Protein AF-A0A7C2GP76-F1 (afdb_monomer)

Structure (mmCIF, N/CA/C/O backbone):
data_AF-A0A7C2GP76-F1
#
_entry.id   AF-A0A7C2GP76-F1
#
loop_
_atom_site.group_PDB
_atom_site.id
_atom_site.type_symbol
_atom_site.label_atom_id
_atom_site.label_alt_id
_atom_site.label_comp_id
_atom_site.label_asym_id
_atom_site.label_entity_id
_atom_site.label_seq_id
_atom_site.pdbx_PDB_ins_code
_atom_site.Cartn_x
_atom_site.Cartn_y
_atom_site.Cartn_z
_atom_site.occupancy
_atom_site.B_iso_or_equiv
_atom_site.auth_seq_id
_atom_site.auth_comp_id
_atom_site.auth_asym_id
_atom_site.auth_atom_id
_atom_site.pdbx_PDB_model_num
ATOM 1 N N . MET A 1 1 ? -32.360 4.993 22.189 1.00 43.91 1 MET A N 1
ATOM 2 C CA . MET A 1 1 ? -32.115 3.585 21.815 1.00 43.91 1 MET A CA 1
ATOM 3 C C . MET A 1 1 ? -31.321 3.600 20.523 1.00 43.91 1 MET A C 1
ATOM 5 O O . MET A 1 1 ? -31.856 4.046 19.517 1.00 43.91 1 MET A O 1
ATOM 9 N N . THR A 1 2 ? -30.042 3.237 20.553 1.00 55.94 2 THR A N 1
ATOM 10 C CA . THR A 1 2 ? -29.266 3.043 19.324 1.00 55.94 2 THR A CA 1
ATOM 11 C C . THR A 1 2 ? -29.669 1.700 18.732 1.00 55.94 2 THR A C 1
ATOM 13 O O . THR A 1 2 ? -29.640 0.680 19.417 1.00 55.94 2 THR A O 1
ATOM 16 N N . VAL A 1 3 ? -30.126 1.705 17.482 1.00 66.12 3 VAL A N 1
ATOM 17 C CA . VAL A 1 3 ? -30.406 0.463 16.760 1.00 66.12 3 VAL A CA 1
ATOM 18 C C . VAL A 1 3 ? -29.063 -0.258 16.579 1.00 66.12 3 VAL A C 1
ATOM 20 O O . VAL A 1 3 ? -28.125 0.369 16.082 1.00 66.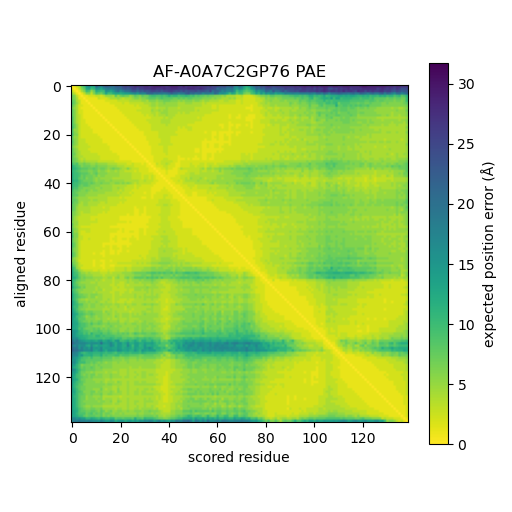12 3 VAL A O 1
ATOM 23 N N . PRO A 1 4 ? -28.920 -1.519 17.022 1.00 84.44 4 PRO A N 1
ATOM 24 C CA . PRO A 1 4 ? -27.670 -2.252 16.861 1.00 84.44 4 PRO A CA 1
ATOM 25 C C . PRO A 1 4 ? -27.348 -2.428 15.372 1.00 84.44 4 PRO A C 1
ATOM 27 O O . PRO A 1 4 ? -28.245 -2.690 14.571 1.00 84.44 4 PRO A O 1
ATOM 30 N N . LEU A 1 5 ? -26.069 -2.289 15.006 1.00 90.38 5 LEU A N 1
ATOM 31 C CA . LEU A 1 5 ? -25.623 -2.501 13.628 1.00 90.38 5 LEU A CA 1
ATOM 32 C C . LEU A 1 5 ? -25.852 -3.959 13.214 1.00 90.38 5 LEU A C 1
ATOM 34 O O . LEU A 1 5 ? -25.462 -4.883 13.936 1.00 90.38 5 LEU A O 1
ATOM 38 N N . ASN A 1 6 ? -26.440 -4.159 12.036 1.00 94.12 6 ASN A N 1
ATOM 39 C CA . ASN A 1 6 ? -26.566 -5.479 11.425 1.00 94.12 6 ASN A CA 1
ATOM 40 C C . ASN A 1 6 ? -25.226 -5.953 10.821 1.00 94.12 6 ASN A C 1
ATOM 42 O O . ASN A 1 6 ? -24.249 -5.205 10.763 1.00 94.12 6 ASN A O 1
ATOM 46 N N . THR A 1 7 ? -25.169 -7.209 10.373 1.00 93.31 7 THR A N 1
ATOM 47 C CA . THR A 1 7 ? -23.938 -7.828 9.850 1.00 93.31 7 THR A CA 1
ATOM 48 C C . THR A 1 7 ? -23.332 -7.060 8.677 1.00 93.31 7 THR A C 1
ATOM 50 O O . THR A 1 7 ? -22.122 -6.839 8.655 1.00 93.31 7 THR A O 1
ATOM 53 N N . ASP A 1 8 ? -24.154 -6.617 7.728 1.00 94.56 8 ASP A N 1
ATOM 54 C CA . ASP A 1 8 ? -23.672 -5.922 6.532 1.00 94.56 8 ASP A CA 1
ATOM 55 C C . ASP A 1 8 ? -23.179 -4.511 6.866 1.00 94.56 8 ASP A C 1
ATOM 57 O O . ASP A 1 8 ? -22.134 -4.086 6.378 1.00 94.56 8 ASP A O 1
ATOM 61 N N . GLN A 1 9 ? -23.863 -3.816 7.779 1.00 95.69 9 GLN A N 1
ATOM 62 C CA . GLN A 1 9 ? -23.436 -2.519 8.306 1.00 95.69 9 GLN A CA 1
ATOM 63 C C . GLN A 1 9 ? -22.106 -2.626 9.051 1.00 95.69 9 GLN A C 1
ATOM 65 O O . GLN A 1 9 ? -21.242 -1.769 8.879 1.00 95.69 9 GLN A O 1
ATOM 70 N N . LYS A 1 10 ? -21.922 -3.679 9.857 1.00 95.50 10 LYS A N 1
ATOM 71 C CA . LYS A 1 10 ? -20.652 -3.928 10.546 1.00 95.50 10 LYS A CA 1
ATOM 72 C C . LYS A 1 10 ? -19.524 -4.192 9.560 1.00 95.50 10 LYS A C 1
ATOM 74 O O . LYS A 1 10 ? -18.473 -3.593 9.711 1.00 95.50 10 LYS A O 1
ATOM 79 N N . ARG A 1 11 ? -19.751 -5.029 8.543 1.00 93.31 11 ARG A N 1
ATOM 80 C CA . ARG A 1 11 ? -18.757 -5.311 7.492 1.00 93.31 11 ARG A CA 1
ATOM 81 C C . ARG A 1 11 ? -18.362 -4.053 6.729 1.00 93.31 11 ARG A C 1
ATOM 83 O O . ARG A 1 11 ? -17.179 -3.774 6.590 1.00 93.31 11 ARG A O 1
ATOM 90 N N . PHE A 1 12 ? -19.348 -3.275 6.286 1.00 94.56 12 PHE A N 1
ATOM 91 C CA . PHE A 1 12 ? -19.092 -2.011 5.602 1.00 94.56 12 PHE A CA 1
ATOM 92 C C . PHE A 1 12 ? -18.281 -1.050 6.480 1.00 94.56 12 PHE A C 1
ATOM 94 O O . PHE A 1 12 ? -17.292 -0.479 6.024 1.00 94.56 12 PHE A O 1
ATOM 101 N N . LEU A 1 13 ? -18.673 -0.898 7.750 1.00 95.81 13 LEU A N 1
ATOM 102 C CA . LEU A 1 13 ? -17.973 -0.018 8.677 1.00 95.81 13 LEU A CA 1
ATOM 103 C C . LEU A 1 13 ? -16.552 -0.517 8.970 1.00 95.81 13 LEU A C 1
ATOM 105 O O . LEU A 1 13 ? -15.634 0.293 8.981 1.00 95.81 13 LEU A O 1
ATOM 109 N N . THR A 1 14 ? -16.351 -1.823 9.159 1.00 96.31 14 THR A N 1
ATOM 110 C CA . THR A 1 14 ? -15.015 -2.409 9.332 1.00 96.31 14 THR A CA 1
ATOM 111 C C . THR A 1 14 ? -14.114 -2.090 8.148 1.00 96.31 14 THR A C 1
ATOM 113 O O . THR A 1 14 ? -13.033 -1.555 8.369 1.00 96.31 14 THR A O 1
ATOM 116 N N . ALA A 1 15 ? 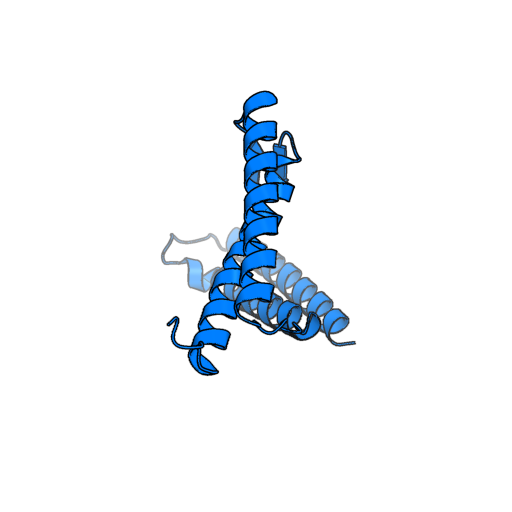-14.569 -2.334 6.916 1.00 93.94 15 ALA A N 1
ATOM 117 C CA . ALA A 1 15 ? -13.774 -2.067 5.720 1.00 93.94 15 ALA A CA 1
ATOM 118 C C . ALA A 1 15 ? -13.371 -0.584 5.617 1.00 93.94 15 ALA A C 1
ATOM 120 O O . ALA A 1 15 ? -12.198 -0.270 5.424 1.00 93.94 15 ALA A O 1
ATOM 121 N N . ALA A 1 16 ? -14.321 0.334 5.831 1.00 95.44 16 ALA A N 1
ATOM 122 C CA . ALA A 1 16 ? -14.051 1.772 5.776 1.00 95.44 16 ALA A CA 1
ATOM 123 C C . ALA A 1 16 ? -13.084 2.246 6.880 1.00 95.44 16 ALA A C 1
ATOM 125 O O . ALA A 1 16 ? -12.226 3.097 6.641 1.00 95.44 16 ALA A O 1
ATOM 126 N N . LEU A 1 17 ? -13.209 1.713 8.101 1.00 96.62 17 LEU A N 1
ATOM 127 C CA . LEU A 1 17 ? -12.316 2.070 9.208 1.00 96.62 17 LEU A CA 1
ATOM 128 C C . LEU A 1 17 ? -10.923 1.440 9.057 1.00 96.62 17 LEU A C 1
ATOM 130 O O . LEU A 1 17 ? -9.944 2.078 9.441 1.00 96.62 17 LEU A O 1
ATOM 134 N N . ALA A 1 18 ? -10.824 0.239 8.482 1.00 95.50 18 ALA A N 1
ATOM 135 C CA . ALA A 1 18 ? -9.552 -0.412 8.177 1.00 95.50 18 ALA A CA 1
ATOM 136 C C . ALA A 1 18 ? -8.765 0.359 7.102 1.00 95.50 18 ALA A C 1
ATOM 138 O O . ALA A 1 18 ? -7.567 0.582 7.265 1.00 95.50 18 ALA A O 1
ATOM 139 N N . GLU A 1 19 ? -9.437 0.853 6.056 1.00 94.56 19 GLU A N 1
ATOM 140 C CA . GLU A 1 19 ? -8.816 1.716 5.037 1.00 94.56 19 GLU A CA 1
ATOM 141 C C . GLU A 1 19 ? -8.267 3.018 5.653 1.00 94.56 19 GLU A C 1
ATOM 143 O O . GLU A 1 19 ? -7.138 3.436 5.376 1.00 94.56 19 GLU A O 1
ATOM 148 N N . LEU A 1 20 ? -9.032 3.644 6.556 1.00 97.31 20 LEU A N 1
ATOM 149 C CA . LEU A 1 20 ? -8.557 4.809 7.306 1.00 97.31 20 LEU A CA 1
ATOM 150 C C . LEU A 1 20 ? -7.345 4.465 8.188 1.00 97.31 20 LEU A C 1
ATOM 152 O O . LEU A 1 20 ? -6.374 5.226 8.205 1.00 97.31 20 LEU A O 1
ATOM 156 N N . GLU A 1 21 ? -7.378 3.340 8.907 1.00 97.38 21 GLU A N 1
ATOM 157 C CA . GLU A 1 21 ? -6.256 2.874 9.733 1.00 97.38 21 GLU A CA 1
ATOM 158 C C . GLU A 1 21 ? -4.981 2.679 8.896 1.00 97.38 21 GLU A C 1
ATOM 160 O O . GLU A 1 21 ? -3.915 3.176 9.276 1.00 97.38 21 GLU A O 1
ATOM 165 N N . GL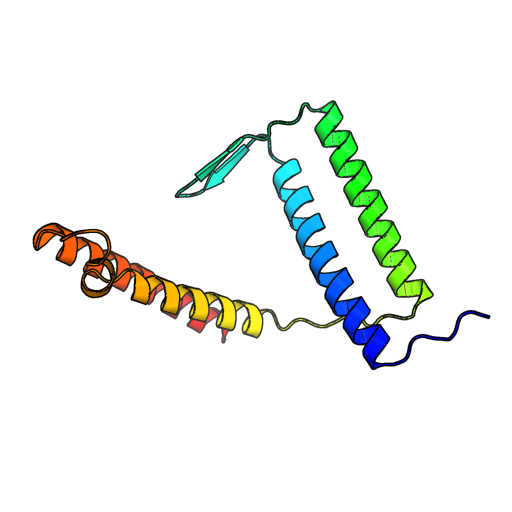U A 1 22 ? -5.082 2.055 7.720 1.00 95.94 22 GLU A N 1
ATOM 166 C CA . GLU A 1 22 ? -3.952 1.859 6.805 1.00 95.94 22 GLU A CA 1
ATOM 167 C C . GLU A 1 22 ? -3.324 3.198 6.377 1.00 95.94 22 GLU A C 1
ATOM 169 O O . GLU A 1 22 ? -2.096 3.379 6.410 1.00 95.94 22 GLU A O 1
ATOM 174 N N . HIS A 1 23 ? -4.154 4.188 6.042 1.00 97.69 23 HIS A N 1
ATOM 175 C CA . HIS A 1 23 ? -3.675 5.525 5.701 1.00 97.69 23 HIS A CA 1
ATOM 176 C C . HIS A 1 23 ? -3.015 6.245 6.882 1.00 97.69 23 HIS A C 1
ATOM 178 O O . HIS A 1 23 ? -1.969 6.878 6.698 1.00 97.69 23 HIS A O 1
ATOM 184 N N . LEU A 1 24 ? -3.563 6.124 8.094 1.00 98.12 24 LEU A N 1
ATOM 185 C CA . LEU A 1 24 ? -2.966 6.695 9.305 1.00 98.12 24 LEU A CA 1
ATOM 186 C C . LEU A 1 24 ? -1.587 6.088 9.596 1.00 98.12 24 LEU A C 1
ATOM 188 O O . LEU A 1 24 ? -0.644 6.832 9.884 1.00 98.12 24 LEU A O 1
ATOM 192 N N . LEU A 1 25 ? -1.435 4.768 9.447 1.00 97.06 25 LEU A N 1
ATOM 193 C CA . LEU A 1 25 ? -0.146 4.081 9.586 1.00 97.06 25 LEU A CA 1
ATOM 194 C C . LEU A 1 25 ? 0.877 4.592 8.564 1.00 97.06 25 LEU A C 1
ATOM 196 O O . LEU A 1 25 ? 2.027 4.887 8.916 1.00 97.06 25 LEU A O 1
ATOM 200 N N . ARG A 1 26 ? 0.452 4.775 7.308 1.00 96.25 26 ARG A N 1
ATOM 201 C CA . ARG A 1 26 ? 1.304 5.330 6.249 1.00 96.25 26 ARG A CA 1
ATOM 202 C C . ARG A 1 26 ? 1.724 6.770 6.542 1.00 96.25 26 ARG A C 1
ATOM 204 O O . ARG A 1 26 ? 2.900 7.104 6.381 1.00 96.25 26 ARG A O 1
ATOM 211 N N . PHE A 1 27 ? 0.801 7.626 6.978 1.00 97.00 27 PHE A N 1
ATOM 212 C CA . PHE A 1 27 ? 1.123 9.009 7.340 1.00 97.00 27 PHE A CA 1
ATOM 213 C C . PHE A 1 27 ? 2.056 9.081 8.539 1.00 97.00 27 PHE A C 1
ATOM 215 O O . PHE A 1 27 ? 3.009 9.855 8.503 1.00 97.00 27 PHE A O 1
ATOM 222 N N . ASN A 1 28 ? 1.844 8.246 9.556 1.00 97.50 28 ASN A N 1
ATOM 223 C CA . ASN A 1 28 ? 2.747 8.148 10.695 1.00 97.50 28 ASN A CA 1
ATOM 224 C C . ASN A 1 28 ? 4.177 7.808 10.240 1.00 97.50 28 ASN A C 1
ATOM 226 O O . ASN A 1 28 ? 5.119 8.512 10.604 1.00 97.50 28 ASN A O 1
ATOM 230 N N . ALA A 1 29 ? 4.344 6.802 9.376 1.00 95.56 29 ALA A N 1
ATOM 231 C CA . ALA A 1 29 ? 5.657 6.419 8.851 1.00 95.56 29 ALA A CA 1
ATOM 232 C C . ALA A 1 29 ? 6.335 7.541 8.039 1.00 95.56 29 ALA A C 1
ATOM 234 O O . ALA A 1 29 ? 7.538 7.765 8.180 1.00 95.56 29 ALA A O 1
ATOM 235 N N . LEU A 1 30 ? 5.573 8.267 7.212 1.00 95.62 30 LEU A N 1
ATOM 236 C CA . LEU A 1 30 ? 6.086 9.401 6.432 1.00 95.62 30 LEU A CA 1
ATOM 237 C C . LEU A 1 30 ? 6.473 10.581 7.326 1.00 95.62 30 LEU A C 1
ATOM 239 O O . LEU A 1 30 ? 7.534 11.177 7.148 1.00 95.62 30 LEU A O 1
ATOM 243 N N . LEU A 1 31 ? 5.628 10.897 8.307 1.00 96.69 31 LEU A N 1
ATOM 244 C CA . LEU A 1 31 ? 5.875 11.975 9.251 1.00 96.69 31 LEU A CA 1
ATOM 245 C C . LEU A 1 31 ? 7.067 11.674 10.142 1.00 96.69 31 LEU A C 1
ATOM 247 O O . LEU A 1 31 ? 7.683 12.625 10.580 1.00 96.69 31 LEU A O 1
ATOM 251 N N . GLN A 1 32 ? 7.425 10.414 10.397 1.00 95.19 32 GLN A N 1
ATOM 252 C CA . GLN A 1 32 ? 8.598 10.041 11.195 1.00 95.19 32 GLN A CA 1
ATOM 253 C C . GLN A 1 32 ? 9.950 10.272 10.502 1.00 95.19 32 GLN A C 1
ATOM 255 O O . GLN A 1 32 ? 10.997 10.076 11.124 1.00 95.19 32 GLN A O 1
ATOM 260 N N . ARG A 1 33 ? 9.967 10.746 9.258 1.00 94.75 33 ARG A N 1
ATOM 261 C CA . ARG A 1 33 ? 11.201 11.033 8.525 1.00 94.75 33 ARG A CA 1
ATOM 262 C C . ARG A 1 33 ? 11.265 12.509 8.160 1.00 94.75 33 ARG A C 1
ATOM 264 O O . ARG A 1 33 ? 10.236 13.140 7.920 1.00 94.75 33 ARG A O 1
ATOM 271 N N . ASP A 1 34 ? 12.476 13.048 8.109 1.00 94.62 34 ASP A N 1
ATOM 272 C CA . ASP A 1 34 ? 12.706 14.412 7.616 1.00 94.62 34 ASP A CA 1
ATOM 273 C C . ASP A 1 34 ? 12.565 14.467 6.092 1.00 94.62 34 ASP A C 1
ATOM 275 O O . ASP A 1 34 ? 12.113 15.459 5.529 1.00 94.62 34 ASP A O 1
ATOM 279 N N . GLU A 1 35 ? 12.868 13.362 5.417 1.00 96.12 35 GLU A N 1
ATOM 280 C CA . GLU A 1 35 ? 12.566 13.161 4.009 1.00 96.12 35 GLU A CA 1
ATOM 281 C C . GLU A 1 35 ? 12.395 11.675 3.684 1.00 96.12 35 GLU A C 1
ATOM 283 O O . GLU A 1 35 ? 12.902 10.789 4.375 1.00 96.12 35 GLU A O 1
ATOM 288 N N . THR A 1 36 ? 11.663 11.398 2.608 1.00 95.25 36 THR A N 1
ATOM 289 C CA . THR A 1 36 ? 11.578 10.069 2.000 1.00 95.25 36 THR A CA 1
ATOM 290 C C . THR A 1 36 ? 12.150 10.134 0.591 1.00 95.25 36 THR A C 1
ATOM 292 O O . THR A 1 36 ? 11.605 10.822 -0.271 1.00 95.25 36 THR A O 1
ATOM 295 N N . ILE A 1 37 ? 13.240 9.406 0.352 1.00 95.19 37 ILE A N 1
ATOM 296 C CA . ILE A 1 37 ? 13.849 9.254 -0.971 1.00 95.19 37 ILE A CA 1
ATOM 297 C C . ILE A 1 37 ? 13.556 7.839 -1.477 1.00 95.19 37 ILE A C 1
ATOM 299 O O . ILE A 1 37 ? 13.800 6.851 -0.789 1.00 95.19 37 ILE A O 1
ATOM 303 N N . THR A 1 38 ? 13.003 7.759 -2.681 1.00 94.06 38 THR A N 1
ATOM 304 C CA . THR A 1 38 ? 12.722 6.533 -3.441 1.00 94.06 38 THR A CA 1
ATOM 305 C C . THR A 1 38 ? 13.427 6.618 -4.794 1.00 94.06 38 THR A C 1
ATOM 307 O O . THR A 1 38 ? 13.911 7.688 -5.159 1.00 94.06 38 THR A O 1
ATOM 310 N N . VAL A 1 39 ? 13.429 5.529 -5.570 1.00 95.94 39 VAL A N 1
ATOM 311 C CA . VAL A 1 39 ? 14.075 5.470 -6.899 1.00 95.94 39 VAL A CA 1
ATOM 312 C C . VAL A 1 39 ? 13.638 6.618 -7.819 1.00 95.94 39 VAL A C 1
ATOM 314 O O . VAL A 1 39 ? 14.462 7.176 -8.532 1.00 95.94 39 VAL A O 1
ATOM 317 N N . PHE A 1 40 ? 12.361 7.011 -7.771 1.00 95.19 40 PHE A N 1
ATOM 318 C CA . PHE A 1 40 ? 11.798 8.011 -8.687 1.00 95.19 40 PHE A CA 1
ATOM 319 C C . PHE A 1 40 ? 11.399 9.329 -8.022 1.00 95.19 40 PHE A C 1
ATOM 321 O O . PHE A 1 40 ? 10.984 10.260 -8.711 1.00 95.19 40 PHE A O 1
ATOM 328 N N . ARG A 1 41 ? 11.418 9.415 -6.687 1.00 94.94 41 ARG A N 1
ATOM 329 C CA . ARG A 1 41 ? 10.839 10.559 -5.965 1.00 94.94 41 ARG A CA 1
ATOM 330 C C . ARG A 1 41 ? 11.616 10.888 -4.708 1.00 94.94 41 ARG A C 1
ATOM 332 O O . ARG A 1 41 ? 11.914 10.000 -3.913 1.00 94.94 41 ARG A O 1
ATOM 339 N N . ARG A 1 42 ? 11.809 12.184 -4.483 1.00 96.44 42 ARG A N 1
ATOM 340 C CA . ARG A 1 42 ? 12.188 12.763 -3.196 1.00 96.44 42 ARG A CA 1
ATOM 341 C C . ARG A 1 42 ? 10.993 13.516 -2.627 1.00 96.44 42 ARG A C 1
ATOM 343 O O . ARG A 1 42 ? 10.427 14.373 -3.298 1.00 96.44 42 ARG A O 1
ATOM 350 N N . VAL A 1 43 ? 10.624 13.191 -1.395 1.00 95.69 43 VAL A N 1
ATOM 351 C CA . VAL A 1 43 ? 9.509 13.803 -0.672 1.00 95.69 43 VAL A CA 1
ATOM 352 C C . VAL A 1 43 ? 10.058 14.384 0.631 1.00 95.69 43 VAL A C 1
ATOM 354 O O . VAL A 1 43 ? 10.186 13.646 1.611 1.00 95.69 43 VAL A O 1
ATOM 357 N N . PRO A 1 44 ? 10.449 15.671 0.653 1.00 96.88 44 PRO A N 1
ATOM 358 C CA . PRO A 1 44 ? 10.845 16.323 1.894 1.00 96.88 44 PRO A CA 1
ATOM 359 C C . PRO A 1 44 ? 9.628 16.467 2.811 1.00 96.88 44 PRO A C 1
ATOM 361 O O . PRO A 1 44 ? 8.512 16.698 2.339 1.00 96.88 44 PRO A O 1
ATOM 364 N N . ASN A 1 45 ? 9.835 16.347 4.120 1.00 96.25 45 ASN A N 1
ATOM 365 C CA . ASN A 1 45 ? 8.799 16.631 5.101 1.00 96.25 45 ASN A CA 1
ATOM 366 C C . ASN A 1 45 ? 8.684 18.155 5.273 1.00 96.25 45 ASN A C 1
ATOM 368 O O . ASN A 1 45 ? 9.631 18.788 5.741 1.00 96.25 45 ASN A O 1
ATOM 372 N N . PRO A 1 46 ? 7.553 18.776 4.900 1.00 97.25 46 PRO A N 1
ATOM 373 C CA . PRO A 1 46 ? 7.430 20.230 4.925 1.00 97.25 46 PRO A CA 1
ATOM 374 C C . PRO A 1 46 ? 7.093 20.776 6.322 1.00 97.25 46 PRO A C 1
ATOM 376 O O . PRO A 1 46 ? 6.962 21.988 6.493 1.00 97.25 46 PRO A O 1
ATOM 379 N N . PHE A 1 47 ? 6.862 19.911 7.313 1.00 97.81 47 PHE A N 1
ATOM 380 C CA . PHE A 1 47 ? 6.363 20.317 8.622 1.00 97.81 47 PHE A CA 1
ATOM 381 C C . PHE A 1 47 ? 7.504 20.588 9.605 1.00 97.81 47 PHE A C 1
ATOM 383 O O . PHE A 1 47 ? 8.438 19.800 9.721 1.00 97.81 47 PHE A O 1
ATOM 390 N N . SER A 1 48 ? 7.383 21.674 10.380 1.00 97.44 48 SER A N 1
ATOM 391 C CA . SER A 1 48 ? 8.290 21.927 11.505 1.00 97.44 48 SER A CA 1
ATOM 392 C C . SER A 1 48 ? 8.202 20.799 12.546 1.00 97.44 48 SER A C 1
ATOM 394 O O . 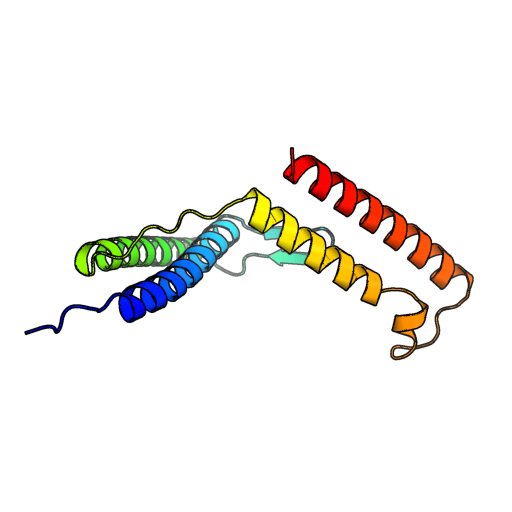SER A 1 48 ? 7.164 20.126 12.621 1.00 97.44 48 SER A O 1
ATOM 396 N N . PRO A 1 49 ? 9.226 20.612 13.399 1.00 96.38 49 PRO A N 1
ATOM 397 C CA . PRO A 1 49 ? 9.199 19.606 14.460 1.00 96.38 49 PRO A CA 1
ATOM 398 C C . PRO A 1 49 ? 7.951 19.687 15.353 1.00 96.38 49 PRO A C 1
ATOM 400 O O . PRO A 1 49 ? 7.341 18.666 15.671 1.00 96.38 49 PRO A O 1
ATOM 403 N N . GLU A 1 50 ? 7.498 20.895 15.697 1.00 97.81 50 GLU A N 1
ATOM 404 C CA . GLU A 1 50 ? 6.308 21.114 16.528 1.00 97.81 50 GLU A CA 1
ATOM 405 C C . GLU A 1 50 ? 5.030 20.708 15.797 1.00 97.81 50 GLU A C 1
ATOM 407 O O . GLU A 1 50 ? 4.155 20.067 16.384 1.00 97.81 50 GLU A O 1
ATOM 412 N N . ARG A 1 51 ? 4.907 21.067 14.513 1.00 98.00 51 ARG A N 1
ATOM 413 C CA . ARG A 1 51 ? 3.733 20.708 13.710 1.00 98.00 51 ARG A CA 1
ATOM 414 C C . ARG A 1 51 ? 3.689 19.208 13.443 1.00 98.00 51 ARG A C 1
ATOM 416 O O . ARG A 1 51 ? 2.623 18.611 13.546 1.00 98.00 51 ARG A O 1
ATOM 423 N N . ARG A 1 52 ? 4.840 18.598 13.168 1.00 97.62 52 ARG A N 1
ATOM 424 C CA . ARG A 1 52 ? 4.998 17.151 13.021 1.00 97.62 52 ARG A CA 1
ATOM 425 C C . ARG A 1 52 ? 4.596 16.416 14.296 1.00 97.62 52 ARG A C 1
ATOM 427 O O . ARG A 1 52 ? 3.806 15.483 14.216 1.00 97.62 52 ARG A O 1
ATOM 434 N N . ARG A 1 53 ? 5.056 16.875 15.465 1.00 97.88 53 ARG A N 1
ATOM 435 C CA . ARG A 1 53 ? 4.639 16.317 16.759 1.00 97.88 53 ARG A CA 1
ATOM 436 C C . ARG A 1 53 ? 3.120 16.372 16.934 1.00 97.88 53 ARG A C 1
ATOM 438 O O . ARG A 1 53 ? 2.519 15.348 17.227 1.00 97.88 53 ARG A O 1
ATOM 445 N N . ARG A 1 54 ? 2.495 17.525 16.667 1.00 98.38 54 ARG A N 1
ATOM 446 C CA . ARG A 1 54 ? 1.028 17.672 16.748 1.00 98.38 54 ARG A CA 1
ATOM 447 C C . ARG A 1 54 ? 0.285 16.735 15.792 1.00 98.38 54 ARG A C 1
ATOM 449 O O . ARG A 1 54 ? -0.740 16.179 16.162 1.00 98.38 54 ARG A O 1
ATOM 456 N N . LEU A 1 55 ? 0.781 16.556 14.567 1.00 98.50 55 LEU A N 1
ATOM 457 C CA . LEU A 1 55 ? 0.181 15.622 13.608 1.00 98.50 55 LEU A CA 1
ATOM 458 C C . LEU A 1 55 ? 0.283 14.171 14.092 1.00 98.50 55 LEU A C 1
ATOM 460 O O . LEU A 1 55 ? -0.690 13.433 13.992 1.00 98.50 55 LEU A O 1
ATOM 464 N N . LEU A 1 56 ? 1.429 13.775 14.651 1.00 98.25 56 LEU A N 1
ATOM 465 C CA . LEU A 1 56 ? 1.626 12.437 15.217 1.00 98.25 56 LEU A CA 1
ATOM 466 C C . LEU A 1 56 ? 0.722 12.191 16.438 1.00 98.25 56 LEU A C 1
ATOM 468 O O . LEU A 1 56 ? 0.130 11.119 16.558 1.00 98.25 56 LEU A O 1
ATOM 472 N N . GLU A 1 57 ? 0.558 13.193 17.305 1.00 98.31 57 GLU A N 1
ATOM 473 C CA . GLU A 1 57 ? -0.401 13.159 18.418 1.00 98.31 57 GLU A CA 1
ATOM 474 C C . GLU A 1 57 ? -1.837 12.968 17.903 1.00 98.31 57 GLU A C 1
ATOM 476 O O . GLU A 1 57 ? -2.532 12.064 18.356 1.00 98.31 57 GLU A O 1
ATOM 481 N N . LEU A 1 58 ? -2.263 13.736 16.892 1.00 98.62 58 LEU A N 1
ATOM 482 C CA . LEU A 1 58 ? -3.594 13.590 16.286 1.00 98.62 58 LEU A CA 1
ATOM 483 C C . LEU A 1 58 ? -3.810 12.214 15.644 1.00 98.62 58 LEU A C 1
ATOM 485 O O . LEU A 1 58 ? -4.891 11.641 15.789 1.00 98.62 58 LEU A O 1
ATOM 489 N N . ILE A 1 59 ? -2.805 11.661 14.959 1.00 98.44 59 ILE A N 1
ATOM 490 C CA . ILE A 1 59 ? -2.877 10.303 14.396 1.00 98.44 59 ILE A CA 1
ATOM 491 C C . ILE A 1 59 ? -3.045 9.266 15.513 1.00 98.44 59 ILE A C 1
ATOM 493 O O . ILE A 1 59 ? -3.848 8.339 15.378 1.00 98.44 59 ILE A O 1
ATOM 497 N N . THR A 1 60 ? -2.339 9.443 16.630 1.00 98.25 60 THR A N 1
ATOM 498 C CA . THR A 1 60 ? -2.419 8.541 17.787 1.00 98.25 60 THR A CA 1
ATOM 499 C C . THR A 1 60 ? -3.818 8.583 18.398 1.00 98.25 60 THR A C 1
ATOM 501 O O . THR A 1 60 ? -4.474 7.545 18.479 1.00 98.25 60 THR A O 1
ATOM 504 N N . THR A 1 61 ? -4.334 9.780 18.691 1.00 98.31 61 THR A N 1
ATOM 505 C CA . THR A 1 61 ? -5.702 9.979 19.198 1.00 98.31 61 THR A CA 1
ATOM 506 C C . THR A 1 61 ? -6.758 9.418 18.243 1.00 98.31 61 THR A C 1
ATOM 508 O O . THR A 1 61 ? -7.735 8.809 18.675 1.00 98.31 61 THR A O 1
ATOM 511 N N . THR A 1 62 ? -6.570 9.581 16.929 1.00 98.44 62 THR A N 1
ATOM 512 C CA . THR A 1 62 ? -7.496 9.028 15.927 1.00 98.44 62 THR A CA 1
ATOM 513 C C . THR A 1 62 ? -7.477 7.500 15.956 1.00 98.44 62 THR A C 1
ATOM 515 O O . THR A 1 62 ? -8.534 6.876 15.956 1.00 98.44 62 THR A O 1
ATOM 518 N N . THR A 1 63 ? -6.296 6.888 16.061 1.00 98.00 63 THR A N 1
ATOM 519 C CA . THR A 1 63 ? -6.140 5.425 16.153 1.00 98.00 63 THR A CA 1
ATOM 520 C C . THR A 1 63 ? -6.790 4.869 17.424 1.00 98.00 63 THR A C 1
ATOM 522 O O . THR A 1 63 ? -7.457 3.836 17.389 1.00 98.00 63 THR A O 1
ATOM 525 N N . GLU A 1 64 ? -6.655 5.564 18.553 1.00 98.06 64 GLU A N 1
ATOM 526 C CA . GLU A 1 64 ? -7.347 5.209 19.798 1.00 98.06 64 GLU A CA 1
ATOM 527 C C . GLU A 1 64 ? -8.871 5.296 19.646 1.00 98.06 64 GLU A C 1
ATOM 529 O O . GLU A 1 64 ? -9.589 4.404 20.102 1.00 98.06 64 GLU A O 1
ATOM 534 N N . HIS A 1 65 ? -9.371 6.313 18.939 1.00 98.19 65 HIS A N 1
ATOM 535 C CA . HIS A 1 65 ? -10.797 6.430 18.646 1.00 98.19 65 HIS A CA 1
ATOM 536 C C . HIS A 1 65 ? -11.306 5.283 17.760 1.00 98.19 65 HIS A C 1
ATOM 538 O O . HIS A 1 65 ? -12.372 4.735 18.036 1.00 98.19 65 HIS A O 1
ATOM 544 N N . LEU A 1 66 ? -10.533 4.854 16.756 1.00 97.81 66 LEU A N 1
ATOM 545 C CA . LEU A 1 66 ? -10.868 3.684 15.932 1.00 97.81 66 LEU A CA 1
ATOM 546 C C . LEU A 1 66 ? -10.978 2.406 16.773 1.00 97.81 66 LEU A C 1
ATOM 548 O O . LEU A 1 66 ? -11.932 1.642 16.610 1.00 97.81 66 LEU A O 1
ATOM 552 N N . ARG A 1 67 ? -10.057 2.198 17.724 1.00 97.38 67 ARG A N 1
ATOM 553 C CA . ARG A 1 67 ? -10.123 1.062 18.661 1.00 97.38 67 ARG A CA 1
ATOM 554 C C . ARG A 1 67 ? -11.388 1.110 19.515 1.00 97.38 67 ARG A C 1
ATOM 556 O O . ARG A 1 67 ? -12.087 0.101 19.609 1.00 97.38 67 ARG A O 1
ATOM 563 N N . ALA A 1 68 ? -11.718 2.280 20.060 1.00 97.25 68 ALA A N 1
ATOM 564 C CA . ALA A 1 68 ? -12.935 2.473 20.844 1.00 97.25 68 ALA A CA 1
ATOM 565 C C . ALA A 1 68 ? -14.205 2.233 20.008 1.00 97.25 68 ALA A C 1
ATOM 567 O O . ALA A 1 68 ? -15.136 1.585 20.482 1.00 97.25 68 ALA A O 1
ATOM 568 N N . MET A 1 69 ? -14.243 2.692 18.751 1.00 96.31 69 MET A N 1
ATOM 569 C CA . MET A 1 69 ? -15.353 2.413 17.833 1.00 96.31 69 MET A CA 1
ATOM 570 C C . MET A 1 69 ? -15.491 0.913 17.557 1.00 96.31 69 MET A C 1
ATOM 572 O O . MET A 1 69 ? -16.594 0.371 17.645 1.00 96.31 69 MET A O 1
ATOM 576 N N . ARG A 1 70 ? -14.381 0.225 17.269 1.00 96.25 70 ARG A N 1
ATOM 577 C CA . ARG A 1 70 ? -14.372 -1.228 17.051 1.00 96.25 70 ARG A CA 1
ATOM 578 C C . ARG A 1 70 ? -14.980 -1.969 18.240 1.00 96.25 70 ARG A C 1
ATOM 580 O O . ARG A 1 70 ? -15.821 -2.844 18.044 1.00 96.25 70 ARG A O 1
ATOM 587 N N . GLU A 1 71 ? -14.586 -1.597 19.455 1.00 96.38 71 GLU A N 1
ATOM 588 C CA . GLU A 1 71 ? -15.091 -2.193 20.695 1.00 96.38 71 GLU A CA 1
ATOM 589 C C . GLU A 1 71 ? -16.569 -1.862 20.933 1.00 96.38 71 GLU A C 1
ATOM 591 O O . GLU A 1 71 ? -17.372 -2.771 21.145 1.00 96.38 71 GLU A O 1
ATOM 596 N N . ALA A 1 72 ? -16.958 -0.590 20.814 1.00 95.94 72 ALA A N 1
ATOM 597 C CA . ALA A 1 72 ? -18.326 -0.132 21.059 1.00 95.94 72 ALA A CA 1
ATOM 598 C C . ALA A 1 72 ? -19.351 -0.753 20.097 1.00 95.94 72 ALA A C 1
ATOM 600 O O . ALA A 1 72 ? -20.481 -1.046 20.493 1.00 95.94 72 ALA A O 1
ATOM 601 N N . PHE A 1 73 ? -18.966 -0.968 18.837 1.00 95.56 73 PHE A N 1
ATOM 602 C CA . PHE A 1 73 ? -19.846 -1.541 17.816 1.00 95.56 73 PHE A CA 1
ATOM 603 C C . PHE A 1 73 ? -19.650 -3.051 17.614 1.00 95.56 73 PHE A C 1
ATOM 605 O O . PHE A 1 73 ? -20.386 -3.667 16.833 1.00 95.56 73 PHE A O 1
ATOM 612 N N . GLY A 1 74 ? -18.700 -3.670 18.325 1.00 94.88 74 GLY A N 1
ATOM 613 C CA . GLY A 1 74 ? -18.347 -5.081 18.164 1.00 94.88 74 GLY A CA 1
ATOM 614 C C . GLY A 1 74 ? -18.034 -5.406 16.706 1.00 94.88 74 GLY A C 1
ATOM 615 O O . GLY A 1 74 ? -18.703 -6.262 16.112 1.00 94.88 74 GLY A O 1
ATOM 616 N N . LEU A 1 75 ? -17.115 -4.636 16.120 1.00 95.81 75 LEU A N 1
ATOM 617 C CA . LEU A 1 75 ? -16.667 -4.804 14.742 1.00 95.81 75 LEU A CA 1
ATOM 618 C C . LEU A 1 75 ? -15.651 -5.951 14.661 1.00 95.81 75 LEU A C 1
ATOM 620 O O . LEU A 1 75 ? -14.793 -6.060 15.543 1.00 95.81 75 LEU A O 1
ATOM 624 N N . PRO A 1 76 ? -15.737 -6.814 13.635 1.00 93.31 76 PRO A N 1
ATOM 625 C CA . PRO A 1 76 ? -14.779 -7.895 13.456 1.00 93.31 76 PRO A CA 1
ATOM 626 C C . PRO A 1 76 ? -13.369 -7.354 13.197 1.00 93.31 76 PRO A C 1
ATOM 628 O O . PRO A 1 76 ? -13.200 -6.290 12.603 1.00 93.31 76 PRO A O 1
ATOM 631 N N . ILE A 1 77 ? -12.368 -8.124 13.622 1.00 92.31 77 ILE A N 1
ATOM 632 C CA . ILE A 1 77 ? -11.003 -8.017 13.102 1.00 92.31 77 ILE A CA 1
ATOM 633 C C . ILE A 1 77 ? -10.966 -8.856 11.830 1.00 92.31 77 ILE A C 1
ATOM 635 O O . ILE A 1 77 ? -11.374 -10.018 11.851 1.00 92.31 77 ILE A O 1
ATOM 639 N N . GLU A 1 78 ? -10.506 -8.269 10.735 1.00 88.31 78 GLU A N 1
ATOM 640 C CA . GLU A 1 78 ? -10.328 -8.988 9.480 1.00 88.31 78 GLU A CA 1
ATOM 641 C C . GLU A 1 78 ? -8.923 -9.587 9.434 1.00 88.31 78 GLU A C 1
ATOM 643 O O . GLU A 1 78 ? -7.924 -8.890 9.606 1.00 88.31 78 GLU A O 1
ATOM 648 N N . GLU A 1 79 ? -8.843 -10.898 9.219 1.00 88.25 79 GLU A N 1
ATOM 649 C CA . GLU A 1 79 ? -7.578 -11.546 8.898 1.00 88.25 79 GLU A CA 1
ATOM 650 C C . GLU A 1 79 ? -7.291 -11.342 7.412 1.00 88.25 79 GLU A C 1
ATOM 652 O O . GLU A 1 79 ? -7.995 -11.857 6.542 1.00 88.25 79 GLU A O 1
ATOM 657 N N . ALA A 1 80 ? -6.249 -10.571 7.123 1.00 86.50 80 ALA A N 1
ATOM 658 C CA . ALA A 1 80 ? -5.750 -10.404 5.772 1.00 86.50 80 ALA A CA 1
ATOM 659 C C . ALA A 1 80 ? -4.730 -11.500 5.438 1.00 86.50 80 ALA A C 1
ATOM 661 O O . ALA A 1 80 ? -3.741 -11.685 6.151 1.00 86.50 80 ALA A O 1
ATOM 662 N N . ASP A 1 81 ? -4.925 -12.195 4.316 1.00 91.75 81 ASP A N 1
ATOM 663 C CA . ASP A 1 81 ? -3.907 -13.098 3.780 1.00 91.75 81 ASP A CA 1
ATOM 664 C C . ASP A 1 81 ? -2.824 -12.278 3.066 1.00 91.75 81 ASP A C 1
ATOM 666 O O . ASP A 1 81 ? -2.983 -11.861 1.913 1.00 91.75 81 ASP A O 1
ATOM 670 N N . LEU A 1 82 ? -1.700 -12.065 3.757 1.00 91.50 82 LEU A N 1
ATOM 671 C CA . LEU A 1 82 ? -0.546 -11.349 3.216 1.00 91.50 82 LEU A CA 1
ATOM 672 C C . LEU A 1 82 ? -0.055 -11.961 1.893 1.00 91.50 82 LEU A C 1
ATOM 674 O O . LEU A 1 82 ? 0.333 -11.223 0.987 1.00 91.50 82 LEU A O 1
ATOM 678 N N . ARG A 1 83 ? -0.107 -13.290 1.732 1.00 93.50 83 ARG A N 1
ATOM 679 C CA . ARG A 1 83 ? 0.330 -13.952 0.489 1.00 93.50 83 ARG A CA 1
ATOM 680 C C . ARG A 1 83 ? -0.590 -13.595 -0.664 1.00 93.50 83 ARG A C 1
ATOM 682 O O . ARG A 1 83 ? -0.118 -13.314 -1.771 1.00 93.50 83 ARG A O 1
ATOM 689 N N . TRP A 1 84 ? -1.897 -13.573 -0.408 1.00 91.75 84 TRP A N 1
ATOM 690 C CA . TRP A 1 84 ? -2.879 -13.139 -1.396 1.00 91.75 84 TRP A CA 1
ATOM 691 C C . TRP A 1 84 ? -2.685 -11.662 -1.757 1.00 91.75 84 TRP A C 1
ATOM 693 O O . TRP A 1 84 ? -2.589 -11.344 -2.944 1.00 91.75 84 TRP A O 1
ATOM 703 N N . GLN A 1 85 ? -2.522 -10.781 -0.764 1.00 92.12 85 GLN A N 1
ATOM 704 C CA . GLN A 1 85 ? -2.281 -9.350 -0.985 1.00 92.12 85 GLN A CA 1
ATOM 705 C C . GLN A 1 85 ? -1.015 -9.098 -1.810 1.00 92.12 85 GLN A C 1
ATOM 707 O O . GLN A 1 85 ? -1.055 -8.364 -2.802 1.00 92.12 85 GLN A O 1
ATOM 712 N N . MET A 1 86 ? 0.099 -9.744 -1.452 1.00 94.44 86 MET A N 1
ATOM 713 C CA . MET A 1 86 ? 1.348 -9.661 -2.211 1.00 94.44 86 MET A CA 1
ATOM 714 C C . MET A 1 86 ? 1.161 -10.181 -3.637 1.00 94.44 86 MET A C 1
ATOM 716 O O . MET A 1 86 ? 1.580 -9.526 -4.589 1.00 94.44 86 MET A O 1
ATOM 720 N N . THR A 1 87 ? 0.495 -11.324 -3.809 1.00 92.44 87 THR A N 1
ATOM 721 C CA . THR A 1 87 ? 0.264 -11.919 -5.134 1.00 92.44 87 THR A CA 1
ATOM 722 C C . THR A 1 87 ? -0.581 -11.013 -6.027 1.00 92.44 87 THR A C 1
ATOM 724 O O . THR A 1 87 ? -0.211 -10.798 -7.184 1.00 92.44 87 THR A O 1
ATOM 727 N N . ALA A 1 88 ? -1.686 -10.473 -5.508 1.00 92.44 88 ALA A N 1
ATOM 728 C CA . ALA A 1 88 ? -2.572 -9.576 -6.245 1.00 92.44 88 ALA A CA 1
ATOM 729 C C . ALA A 1 88 ? -1.857 -8.269 -6.619 1.00 92.44 88 ALA A C 1
ATOM 731 O O . ALA A 1 88 ? -1.904 -7.842 -7.773 1.00 92.44 88 ALA A O 1
ATOM 732 N N . THR A 1 89 ? -1.118 -7.687 -5.673 1.00 94.56 89 THR A N 1
ATOM 733 C CA . THR A 1 89 ? -0.358 -6.447 -5.881 1.00 94.56 89 THR A CA 1
ATOM 734 C C . THR A 1 89 ? 0.744 -6.624 -6.928 1.00 94.56 89 THR A C 1
ATOM 736 O O . THR A 1 89 ? 0.874 -5.816 -7.845 1.00 94.56 89 THR A O 1
ATOM 739 N N . LEU A 1 90 ? 1.524 -7.705 -6.840 1.00 95.31 90 LEU A N 1
ATOM 740 C CA . LEU A 1 90 ? 2.584 -7.999 -7.809 1.00 95.31 90 LEU A CA 1
ATOM 741 C C . LEU A 1 90 ? 2.020 -8.292 -9.204 1.00 95.31 90 LEU A C 1
ATOM 743 O O . LEU A 1 90 ? 2.634 -7.908 -10.198 1.00 95.31 90 LEU A O 1
ATOM 747 N N . LEU A 1 91 ? 0.853 -8.940 -9.293 1.00 93.19 91 LEU A N 1
ATOM 748 C CA . LEU A 1 91 ? 0.168 -9.149 -10.569 1.00 93.19 91 LEU A CA 1
ATOM 749 C C . LEU A 1 91 ? -0.283 -7.820 -11.184 1.00 93.19 91 LEU A C 1
ATOM 751 O O . LEU A 1 91 ? -0.038 -7.598 -12.365 1.00 93.19 91 LEU A O 1
ATOM 755 N N . HIS A 1 92 ? -0.873 -6.928 -10.382 1.00 95.06 92 HIS A N 1
ATOM 756 C CA . HIS A 1 92 ? -1.265 -5.595 -10.838 1.00 95.06 92 HIS A CA 1
ATOM 757 C C . HIS A 1 92 ? -0.070 -4.815 -11.408 1.00 95.06 92 HIS A C 1
ATOM 759 O O . HIS A 1 92 ? -0.163 -4.254 -12.498 1.00 95.06 92 HIS A O 1
ATOM 765 N N . PHE A 1 93 ? 1.079 -4.829 -10.724 1.00 95.44 93 PHE A N 1
ATOM 766 C CA . PHE A 1 93 ? 2.277 -4.161 -11.234 1.00 95.44 93 PHE A CA 1
ATOM 767 C C . PHE A 1 93 ? 2.848 -4.812 -12.495 1.00 95.44 93 PHE A C 1
ATOM 769 O O . PHE A 1 93 ? 3.302 -4.087 -13.373 1.00 95.44 93 PHE A O 1
ATOM 776 N N . ALA A 1 94 ? 2.796 -6.140 -12.620 1.00 93.25 94 ALA A N 1
ATOM 777 C CA . ALA A 1 94 ? 3.212 -6.814 -13.849 1.00 93.25 94 ALA A CA 1
ATOM 778 C C . ALA A 1 94 ? 2.347 -6.386 -15.048 1.00 93.25 94 ALA A C 1
ATOM 780 O O . ALA A 1 94 ? 2.891 -6.075 -16.102 1.00 93.25 94 ALA A O 1
ATOM 781 N N . THR A 1 95 ? 1.025 -6.284 -14.869 1.00 93.31 95 THR A N 1
ATOM 782 C CA . THR A 1 95 ? 0.126 -5.751 -15.906 1.00 93.31 95 THR A CA 1
ATOM 783 C C . THR A 1 95 ? 0.457 -4.299 -16.244 1.00 93.31 95 THR A C 1
ATOM 785 O O . THR A 1 95 ? 0.556 -3.957 -17.415 1.00 93.31 95 THR A O 1
ATOM 788 N N . ASN A 1 96 ? 0.702 -3.448 -15.245 1.00 93.88 96 ASN A N 1
ATOM 789 C CA . ASN A 1 96 ? 1.064 -2.052 -15.507 1.00 93.88 96 ASN A CA 1
ATOM 790 C C . ASN A 1 96 ? 2.396 -1.916 -16.267 1.00 93.88 96 ASN A C 1
ATOM 792 O O . ASN A 1 96 ? 2.532 -0.996 -17.066 1.00 93.88 96 ASN A O 1
ATOM 796 N N . LEU A 1 97 ? 3.373 -2.800 -16.030 1.00 94.69 97 LEU A N 1
ATOM 797 C CA . LEU A 1 97 ? 4.633 -2.798 -16.783 1.00 94.69 97 LEU A CA 1
ATOM 798 C C . LEU A 1 97 ? 4.432 -3.203 -18.245 1.00 94.69 97 LEU A C 1
ATOM 800 O O . LEU A 1 97 ? 5.097 -2.647 -19.114 1.00 94.69 97 LEU A O 1
ATOM 804 N N . GLU A 1 98 ? 3.500 -4.115 -18.529 1.00 91.81 98 GLU A N 1
ATOM 805 C CA . GLU A 1 98 ? 3.140 -4.467 -19.906 1.00 91.81 98 GLU A CA 1
ATOM 806 C C . GLU A 1 98 ? 2.568 -3.256 -20.662 1.00 91.81 98 GLU A C 1
ATOM 808 O O . GLU A 1 98 ? 2.871 -3.050 -21.836 1.00 91.81 98 GLU A O 1
ATOM 813 N N . GLU A 1 99 ? 1.808 -2.391 -19.980 1.00 92.38 99 GLU A N 1
ATOM 814 C CA . GLU A 1 99 ? 1.321 -1.123 -20.549 1.00 92.38 99 GLU A CA 1
ATOM 815 C C . GLU A 1 99 ? 2.447 -0.129 -20.887 1.00 92.38 99 GLU A C 1
ATOM 817 O O . GLU A 1 99 ? 2.227 0.825 -21.635 1.00 92.38 99 GLU A O 1
ATOM 822 N N . CYS A 1 100 ? 3.661 -0.343 -20.371 1.00 93.62 100 CYS A N 1
ATOM 823 C CA . CYS A 1 100 ? 4.837 0.470 -20.676 1.00 93.62 100 CYS A CA 1
ATOM 824 C C . CYS A 1 100 ? 5.637 -0.031 -21.888 1.00 93.62 100 CYS A C 1
ATOM 826 O O . CYS A 1 100 ? 6.638 0.594 -22.239 1.00 93.62 100 CYS A O 1
ATOM 828 N N . GLU A 1 101 ? 5.231 -1.128 -22.533 1.00 93.06 101 GLU A N 1
ATOM 829 C CA . GLU A 1 101 ? 5.917 -1.645 -23.718 1.00 93.06 101 GLU A CA 1
ATOM 830 C C . GLU A 1 101 ? 5.969 -0.598 -24.851 1.00 93.06 101 GLU A C 1
ATOM 832 O O . GLU A 1 101 ? 4.973 0.095 -25.095 1.00 93.06 101 GLU A O 1
ATOM 837 N N . PRO A 1 102 ? 7.075 -0.500 -25.620 1.00 93.50 102 PRO A N 1
ATOM 838 C CA . PRO A 1 102 ? 7.242 0.541 -26.640 1.00 93.50 102 PRO A CA 1
ATOM 839 C C . PRO A 1 102 ? 6.081 0.641 -27.637 1.00 93.50 102 PRO A C 1
ATOM 841 O O . PRO A 1 102 ? 5.691 1.731 -28.050 1.00 93.50 102 PRO A O 1
ATOM 844 N N . HIS A 1 103 ? 5.482 -0.495 -28.009 1.00 90.19 103 HIS A N 1
ATOM 845 C CA . HIS A 1 103 ? 4.363 -0.522 -28.949 1.00 90.19 103 HIS A CA 1
ATOM 846 C C . HIS A 1 103 ? 3.070 0.096 -28.386 1.00 90.19 103 HIS A C 1
ATOM 848 O O . HIS A 1 103 ? 2.246 0.560 -29.177 1.00 90.19 103 HIS A O 1
ATOM 854 N N . ARG A 1 104 ? 2.906 0.136 -27.056 1.00 90.44 104 ARG A N 1
ATOM 855 C CA . ARG A 1 104 ? 1.777 0.771 -26.354 1.00 90.44 104 ARG A CA 1
ATOM 856 C C . ARG A 1 104 ? 2.033 2.247 -26.046 1.00 90.44 104 ARG A C 1
ATOM 858 O O . ARG A 1 104 ? 1.086 3.022 -25.942 1.00 90.44 104 ARG A O 1
ATOM 865 N N . LEU A 1 105 ? 3.300 2.6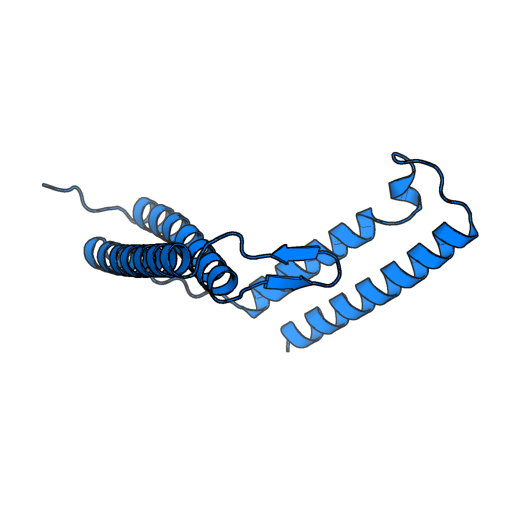63 -26.002 1.00 91.00 105 LEU A N 1
ATOM 866 C CA . LEU A 1 105 ? 3.690 4.057 -25.768 1.00 91.00 105 LEU A CA 1
ATOM 867 C C . LEU A 1 105 ? 3.576 4.973 -26.996 1.00 91.00 105 LEU A C 1
ATOM 869 O O . LEU A 1 105 ? 3.708 6.184 -26.845 1.00 91.00 105 LEU A O 1
ATOM 873 N N . LYS A 1 106 ? 3.258 4.447 -28.186 1.00 82.31 106 LYS A N 1
ATOM 874 C CA . LYS A 1 106 ? 3.156 5.231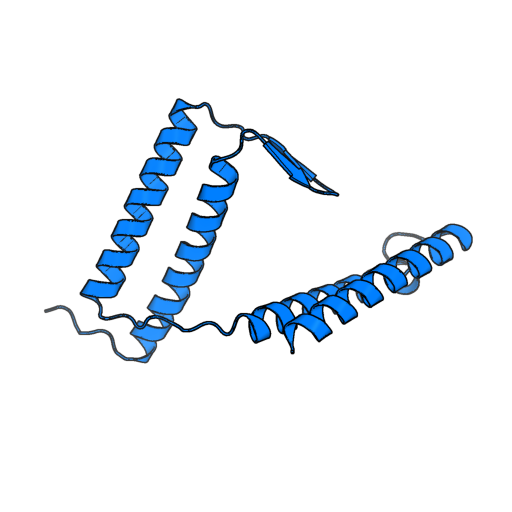 -29.437 1.00 82.31 106 LYS A CA 1
ATOM 875 C C . LYS A 1 106 ? 2.218 6.442 -29.355 1.00 82.31 106 LYS A C 1
ATOM 877 O O . LYS A 1 106 ? 2.426 7.434 -30.044 1.00 82.31 106 LYS A O 1
ATOM 882 N N . ALA A 1 107 ? 1.195 6.391 -28.498 1.00 83.88 107 ALA A N 1
ATOM 883 C CA . ALA A 1 107 ? 0.289 7.521 -28.271 1.00 83.88 107 ALA A CA 1
ATOM 884 C C . ALA A 1 107 ? 0.984 8.752 -27.648 1.00 83.88 107 ALA A C 1
ATOM 886 O O . ALA A 1 107 ? 0.444 9.855 -27.707 1.00 83.88 107 ALA A O 1
ATOM 887 N N . PHE A 1 108 ? 2.174 8.571 -27.070 1.00 85.94 108 PHE A N 1
ATOM 888 C CA . PHE A 1 108 ? 2.982 9.612 -26.433 1.00 85.94 108 PHE A CA 1
ATOM 889 C C . PHE A 1 108 ? 4.172 10.064 -27.296 1.00 85.94 108 PHE A C 1
ATOM 891 O O . PHE A 1 108 ? 4.992 10.856 -26.834 1.00 85.94 108 PHE A O 1
ATOM 898 N N . GLY A 1 109 ? 4.247 9.592 -28.544 1.00 87.62 109 GLY A N 1
ATOM 899 C CA . GLY A 1 109 ? 5.337 9.852 -29.482 1.00 87.62 109 GLY A CA 1
ATOM 900 C C . GLY A 1 109 ? 6.041 8.571 -29.927 1.00 87.62 109 GLY A C 1
ATOM 901 O O . GLY A 1 109 ? 5.899 7.515 -29.311 1.00 87.62 109 GLY A O 1
ATOM 902 N N . ASP A 1 110 ? 6.802 8.675 -31.014 1.00 89.00 110 ASP A N 1
ATOM 903 C CA . ASP A 1 110 ? 7.614 7.569 -31.512 1.00 89.00 110 ASP A CA 1
ATOM 904 C C . ASP A 1 110 ? 8.924 7.461 -30.722 1.00 89.00 110 ASP A C 1
ATOM 906 O O . ASP A 1 110 ? 9.599 8.458 -30.458 1.00 89.00 110 ASP A O 1
ATOM 910 N N . LEU A 1 111 ? 9.285 6.230 -30.363 1.00 91.94 111 LEU A N 1
ATOM 911 C CA . LEU A 1 111 ? 10.604 5.884 -29.840 1.00 91.94 111 LEU A CA 1
ATOM 912 C C . LEU A 1 111 ? 11.480 5.427 -31.006 1.00 91.94 111 LEU A C 1
ATOM 914 O O . LEU A 1 111 ? 11.018 4.669 -31.863 1.00 91.94 111 LEU A O 1
ATOM 918 N N . ASP A 1 112 ? 12.742 5.850 -31.030 1.00 94.94 112 ASP A N 1
ATOM 919 C CA . ASP A 1 112 ? 13.710 5.261 -31.948 1.00 94.94 112 ASP A CA 1
ATOM 920 C C . ASP A 1 112 ? 13.953 3.780 -31.600 1.00 94.94 112 ASP A C 1
ATOM 922 O O . ASP A 1 112 ? 13.690 3.320 -30.484 1.00 94.94 112 ASP A O 1
ATOM 926 N N . GLU A 1 113 ? 14.432 3.017 -32.582 1.00 94.00 113 GLU A N 1
ATOM 927 C CA . GLU A 1 113 ? 14.570 1.562 -32.474 1.00 94.00 113 GLU A CA 1
ATOM 928 C C . GLU A 1 113 ? 15.509 1.136 -31.334 1.00 94.00 113 GLU A C 1
ATOM 930 O O . GLU A 1 113 ? 15.233 0.152 -30.641 1.00 94.00 113 GLU A O 1
ATOM 935 N N . GLU A 1 114 ? 16.586 1.890 -31.095 1.00 96.62 114 GLU A N 1
ATOM 936 C CA . GLU A 1 114 ? 17.546 1.590 -30.033 1.00 96.62 114 GLU A CA 1
ATOM 937 C C . GLU A 1 114 ? 16.921 1.817 -28.653 1.00 96.62 114 GLU A C 1
ATOM 939 O O . GLU A 1 114 ? 16.957 0.915 -27.808 1.00 96.62 114 GLU A O 1
ATOM 944 N N . THR A 1 115 ? 16.274 2.966 -28.441 1.00 95.69 115 THR A N 1
ATOM 945 C CA . THR A 1 115 ? 15.565 3.270 -27.190 1.00 95.69 115 THR A CA 1
ATOM 946 C C . THR A 1 115 ? 14.444 2.265 -26.918 1.00 95.69 115 THR A C 1
ATOM 948 O O . THR A 1 115 ? 14.307 1.777 -25.793 1.00 95.69 115 THR A O 1
ATOM 951 N N . ALA A 1 116 ? 13.658 1.904 -27.938 1.00 95.38 116 ALA A N 1
ATOM 952 C CA . ALA A 1 116 ? 12.589 0.915 -27.809 1.00 95.38 116 ALA A CA 1
ATOM 953 C C . ALA A 1 116 ? 13.134 -0.459 -27.383 1.00 95.38 116 ALA A C 1
ATOM 955 O O . ALA A 1 116 ? 12.583 -1.101 -26.481 1.00 95.38 116 ALA A O 1
ATOM 956 N N . LYS A 1 117 ? 14.246 -0.897 -27.984 1.00 96.88 117 LYS A N 1
ATOM 957 C CA . LYS A 1 117 ? 14.904 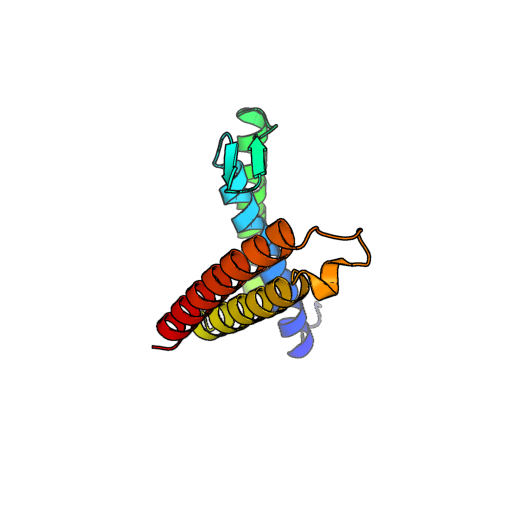-2.157 -27.627 1.00 96.88 117 LYS A CA 1
ATOM 958 C C . LYS A 1 117 ? 15.423 -2.138 -26.188 1.00 96.88 117 LYS A C 1
ATOM 960 O O . LYS A 1 117 ? 15.124 -3.060 -25.430 1.00 96.88 117 LYS A O 1
ATOM 965 N N . GLN A 1 118 ? 16.140 -1.084 -25.795 1.00 97.44 118 GLN A N 1
ATOM 966 C CA . GLN A 1 118 ? 16.663 -0.949 -24.431 1.00 97.44 118 GLN A CA 1
ATOM 967 C C . GLN A 1 118 ? 15.534 -0.945 -23.393 1.00 97.44 118 GLN A C 1
ATOM 969 O O . GLN A 1 118 ? 15.622 -1.647 -22.384 1.00 97.44 118 GLN A O 1
ATOM 974 N N . LEU A 1 119 ? 14.447 -0.209 -23.649 1.00 95.81 119 LEU A N 1
ATOM 975 C CA . LEU A 1 119 ? 13.281 -0.186 -22.765 1.00 95.81 119 LEU A CA 1
ATOM 976 C C . LEU A 1 119 ? 12.667 -1.584 -22.608 1.00 95.81 119 LEU A C 1
ATOM 978 O O . LEU A 1 119 ? 12.421 -2.014 -21.483 1.00 95.81 119 LEU A O 1
ATOM 982 N N . THR A 1 120 ? 12.489 -2.313 -23.713 1.00 96.00 120 THR A N 1
ATOM 983 C CA . THR A 1 120 ? 11.963 -3.690 -23.702 1.00 96.00 120 THR A CA 1
ATOM 984 C C . THR A 1 120 ? 12.825 -4.610 -22.828 1.00 96.00 120 THR A C 1
ATOM 986 O O . THR A 1 120 ? 12.309 -5.348 -21.989 1.00 96.00 120 THR A O 1
ATOM 989 N N . GLU A 1 121 ? 14.154 -4.544 -22.956 1.00 97.50 121 GLU A N 1
ATOM 990 C CA . GLU A 1 121 ? 15.081 -5.355 -22.149 1.00 97.50 121 GLU A CA 1
ATOM 991 C C . GLU A 1 121 ? 14.974 -5.045 -20.642 1.00 97.50 121 GLU A C 1
ATOM 993 O O . GLU A 1 121 ? 14.977 -5.960 -19.805 1.00 97.50 121 GLU A O 1
ATOM 998 N N . GLN A 1 122 ? 14.820 -3.767 -20.279 1.00 97.25 122 GLN A N 1
ATOM 999 C CA . GLN A 1 122 ? 14.627 -3.353 -18.885 1.00 97.25 122 GLN A CA 1
ATOM 1000 C C . GLN A 1 122 ? 13.264 -3.799 -18.334 1.00 97.25 122 GLN A C 1
ATOM 1002 O O . GLN A 1 122 ? 13.198 -4.329 -17.220 1.00 97.25 122 GLN A O 1
ATOM 1007 N N . LEU A 1 123 ? 12.185 -3.651 -19.110 1.00 97.06 123 LEU A N 1
ATOM 1008 C CA . LEU A 1 123 ? 10.839 -4.094 -18.724 1.00 97.06 123 LEU A CA 1
ATOM 1009 C C . LEU A 1 123 ? 10.770 -5.613 -18.543 1.00 97.06 123 LEU A C 1
ATOM 1011 O O . LEU A 1 123 ? 10.209 -6.088 -17.550 1.00 97.06 123 LEU A O 1
ATOM 1015 N N . HIS A 1 124 ? 11.405 -6.382 -19.430 1.00 96.25 124 HIS A N 1
ATOM 1016 C CA . HIS A 1 124 ? 11.527 -7.832 -19.284 1.00 96.25 124 HIS A CA 1
ATOM 1017 C C . HIS A 1 124 ? 12.287 -8.221 -18.013 1.00 96.25 124 HIS A C 1
ATOM 1019 O O . HIS A 1 124 ? 11.846 -9.109 -17.277 1.00 96.25 124 HIS A O 1
ATOM 1025 N N . THR A 1 125 ? 13.392 -7.534 -17.715 1.00 97.25 125 THR A N 1
ATOM 1026 C CA . THR A 1 125 ? 14.167 -7.776 -16.490 1.00 97.25 125 THR A CA 1
ATOM 1027 C C . THR A 1 125 ? 13.319 -7.513 -15.243 1.00 97.25 125 THR A C 1
ATOM 1029 O O . THR A 1 125 ? 13.234 -8.370 -14.360 1.00 97.25 125 THR A O 1
ATOM 1032 N N . LEU A 1 126 ? 12.629 -6.368 -15.184 1.00 96.44 126 LEU A N 1
ATOM 1033 C CA . LEU A 1 126 ? 11.740 -6.025 -14.069 1.00 96.44 126 LEU A CA 1
ATOM 1034 C C . LEU A 1 126 ? 10.588 -7.025 -13.924 1.00 96.44 126 LEU A C 1
ATOM 1036 O O . LEU A 1 126 ? 10.316 -7.491 -12.816 1.00 96.44 126 LEU A O 1
ATOM 1040 N N . THR A 1 127 ? 9.957 -7.418 -15.029 1.00 95.25 127 THR A N 1
ATOM 1041 C CA . THR A 1 127 ? 8.876 -8.415 -15.036 1.00 95.25 127 THR A CA 1
ATOM 1042 C C . THR A 1 127 ? 9.361 -9.767 -14.508 1.00 95.25 127 THR A C 1
ATOM 1044 O O . THR A 1 127 ? 8.683 -10.395 -13.689 1.00 95.25 127 THR A O 1
ATOM 1047 N N . GLY A 1 128 ? 10.567 -10.193 -14.899 1.00 96.06 128 GLY A N 1
ATOM 1048 C CA . GLY A 1 128 ? 11.206 -11.402 -14.379 1.00 96.06 128 GLY A CA 1
ATOM 1049 C C . GLY A 1 128 ? 11.441 -11.350 -12.866 1.00 96.06 128 GLY A C 1
ATOM 1050 O O . GLY A 1 128 ? 11.165 -12.328 -12.167 1.00 96.06 128 GLY A O 1
ATOM 1051 N N . LEU A 1 129 ? 11.883 -10.205 -12.338 1.00 96.62 129 LEU A N 1
ATOM 1052 C CA . LEU A 1 129 ? 12.066 -10.003 -10.895 1.00 96.62 129 LEU A CA 1
ATOM 1053 C C . LEU A 1 129 ? 10.730 -10.022 -10.133 1.00 96.62 129 LEU A C 1
ATOM 1055 O O . LEU A 1 129 ? 10.625 -10.687 -9.100 1.00 96.62 129 LEU A O 1
ATOM 1059 N N . LEU A 1 130 ? 9.684 -9.368 -10.652 1.00 96.00 130 LEU A N 1
ATOM 1060 C CA . LEU A 1 130 ? 8.344 -9.419 -10.048 1.00 96.00 130 LEU A CA 1
ATOM 1061 C C . LEU A 1 130 ? 7.777 -10.848 -10.032 1.00 96.00 130 LEU A C 1
ATOM 1063 O O . LEU A 1 130 ? 7.144 -11.258 -9.055 1.00 96.00 130 LEU A O 1
ATOM 1067 N N . ALA A 1 131 ? 8.033 -11.636 -11.080 1.00 94.50 131 ALA A N 1
ATOM 1068 C CA . ALA A 1 131 ? 7.623 -13.036 -11.141 1.00 94.50 131 ALA A CA 1
ATOM 1069 C C . ALA A 1 131 ? 8.339 -13.908 -10.093 1.00 94.50 131 ALA A C 1
ATOM 1071 O O . ALA A 1 131 ? 7.703 -14.782 -9.491 1.00 94.50 131 ALA A O 1
ATOM 1072 N N . GLN A 1 132 ? 9.628 -13.655 -9.837 1.00 95.94 132 GLN A N 1
ATOM 1073 C CA . GLN A 1 132 ? 10.382 -14.320 -8.768 1.00 95.94 132 GLN A CA 1
ATOM 1074 C C . GLN A 1 132 ? 9.822 -13.961 -7.388 1.00 95.94 132 GLN A C 1
ATOM 1076 O O . GLN A 1 132 ? 9.486 -14.867 -6.627 1.00 95.94 132 GLN A O 1
ATOM 1081 N N . LEU A 1 133 ? 9.598 -12.670 -7.104 1.00 95.75 133 LEU A N 1
ATOM 1082 C CA . LEU A 1 133 ? 8.969 -1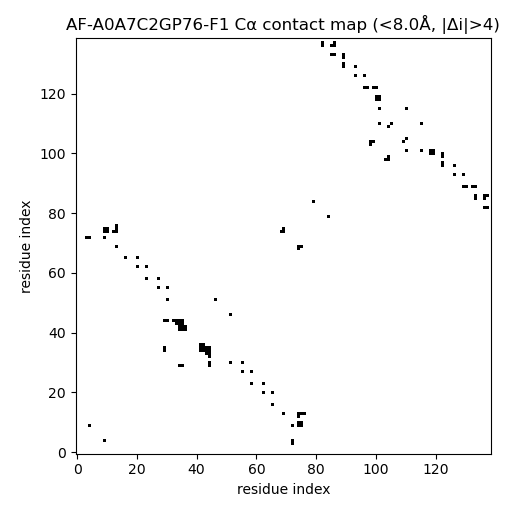2.222 -5.850 1.00 95.75 133 LEU A CA 1
ATOM 1083 C C . LEU A 1 133 ? 7.614 -12.896 -5.616 1.00 95.75 133 LEU A C 1
ATOM 1085 O O . LEU A 1 133 ? 7.332 -13.378 -4.522 1.00 95.75 133 LEU A O 1
ATOM 1089 N N . ARG A 1 134 ? 6.785 -12.985 -6.661 1.00 93.06 134 ARG A N 1
ATOM 1090 C CA . ARG A 1 134 ? 5.479 -13.649 -6.585 1.00 93.06 134 ARG A CA 1
ATOM 1091 C C . ARG A 1 134 ? 5.602 -15.151 -6.329 1.00 93.06 134 ARG A C 1
ATOM 1093 O O . ARG A 1 134 ? 4.716 -15.731 -5.712 1.00 93.06 134 ARG A O 1
ATOM 1100 N N . THR A 1 135 ? 6.651 -15.793 -6.835 1.00 93.38 135 THR A N 1
ATOM 1101 C CA . THR A 1 135 ? 6.896 -17.225 -6.616 1.00 93.38 135 THR A CA 1
ATOM 1102 C C . THR A 1 135 ? 7.307 -17.488 -5.174 1.00 93.38 135 THR A C 1
ATOM 1104 O O . THR A 1 135 ? 6.765 -18.399 -4.555 1.00 93.38 135 THR A O 1
ATOM 1107 N N . GLU A 1 136 ? 8.191 -16.658 -4.617 1.00 93.81 136 GLU A N 1
ATOM 1108 C CA . GLU A 1 136 ? 8.578 -16.750 -3.206 1.00 93.81 136 GLU A CA 1
ATOM 1109 C C . GLU A 1 136 ? 7.400 -16.442 -2.272 1.00 93.81 136 GLU A C 1
ATOM 1111 O O . GLU A 1 136 ? 7.197 -17.158 -1.302 1.00 93.81 136 GLU A O 1
ATOM 1116 N N . ALA A 1 137 ? 6.546 -15.467 -2.607 1.00 88.94 137 ALA A N 1
ATOM 1117 C CA . ALA A 1 137 ? 5.353 -15.139 -1.816 1.00 88.94 137 ALA A CA 1
ATOM 1118 C C . ALA A 1 137 ? 4.284 -16.256 -1.776 1.00 88.94 137 ALA A C 1
ATOM 1120 O O . ALA A 1 137 ? 3.361 -16.192 -0.965 1.00 88.94 137 ALA A O 1
ATOM 1121 N N . LYS A 1 138 ? 4.372 -17.254 -2.667 1.00 84.00 138 LYS A N 1
ATOM 1122 C CA . LYS A 1 138 ? 3.460 -18.411 -2.720 1.00 84.00 138 LYS A CA 1
ATOM 1123 C C . LYS A 1 138 ? 3.966 -19.633 -1.948 1.00 84.00 138 LYS A C 1
ATOM 1125 O O . LYS A 1 138 ? 3.165 -20.547 -1.743 1.00 84.00 138 LYS A O 1
ATOM 1130 N N . ARG A 1 139 ? 5.259 -19.687 -1.615 1.00 75.69 139 ARG A N 1
ATOM 1131 C CA . ARG A 1 139 ? 5.851 -20.771 -0.815 1.00 75.69 139 ARG A CA 1
ATOM 1132 C C . ARG A 1 139 ? 5.428 -20.643 0.646 1.00 75.69 139 ARG A C 1
ATOM 1134 O O . ARG A 1 139 ? 5.243 -21.710 1.266 1.00 75.69 139 ARG A O 1
#

Sequence (139 aa):
MTVPLNTDQKRFLTAALAELEEHLLRFNALLQRDETITVFRRVPNPFSPERRRRLLELITTTTEHLRAMREAFGLPIEEADLRWQMTATLLHFATNLEECEPHRLKAFGDLDEETAKQLTEQLHTLTGLLAQLRTEAKR

Solvent-accessible surface ar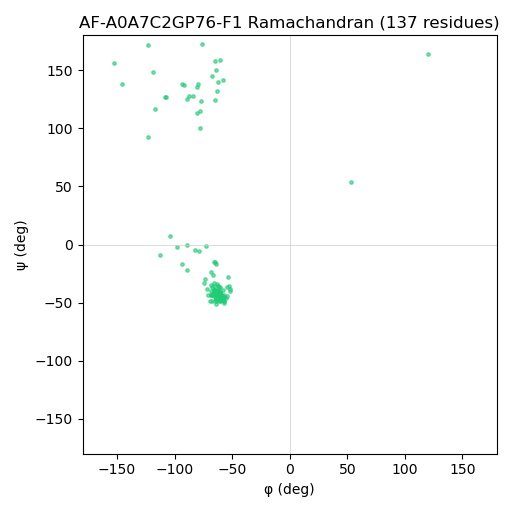ea (backbone atoms only — not comparable to full-atom values): 8106 Å² total; per-residue (Å²): 134,82,79,78,79,51,72,67,57,36,51,54,50,38,54,58,50,50,55,50,49,54,51,48,54,51,50,48,61,56,63,77,33,71,53,49,79,54,101,88,47,76,46,70,51,88,60,52,73,70,57,41,50,52,51,52,50,51,49,50,55,50,53,53,48,52,52,51,50,36,63,75,68,66,40,75,84,81,88,77,59,63,46,57,53,50,42,54,51,46,49,52,51,48,55,56,51,60,60,63,35,56,86,64,40,48,90,82,47,85,70,57,71,68,60,36,49,54,51,46,56,52,51,51,51,52,45,53,50,47,52,50,53,45,51,62,53,71,109

Secondary structure (DSSP, 8-state):
-PPPPPHHHHHHHHHHHHHHHHHHHHHHHHHTSSEEE-SS-EEE--S-HHHHHHHHHHHHHHHHHHHHHHHHHTPPPP---HHHHHHHHHHHHHHHHHTTSTTTGGGG-PPPHHHHHHHHHHHHHHHHHHHHHHHHTT-

pLDDT: mean 93.74, std 6.86, range [43.91, 98.62]

Foldseek 3Di:
DDDADDPVRLVVVLVVLVVVLVVLVVVLVCLVDCWDDDPVDIGGDPDDPVRSVVSNVVSVVVVVVSVVVCVVNVRDDDDDDPLVVLLVVLVVVLVVLVCVQQVNCCVVPHDPPVRNVVSVVVSVVVSVVSVVSNVVSVD

Nearest PDB structures (foldseek):
  8whn-assembly1_A  TM=3.972E-01  e=8.804E+00  Promethearchaeum syntrophicum

Mean predicted aligned error: 4.96 Å

Radius of gyration: 21.71 Å; Cα contacts (8 Å, |Δi|>4): 74; chains: 1; bounding box: 50×43×54 Å